Protein AF-A0A1G8Q1Y9-F1 (afdb_monomer_lite)

Sequence (166 aa):
MDFAASQVFLIDFIVSYGDTKSISIVLDLHQNIATVITSKLPVKEGTSIPMLQRAEQGMPLSSVHASFEHVSIDNPISDVTPQQKKTKELIGKRVQFVYSRKDVYYKLDNNLYLFVWLEKVIPTTGIVVEDFDAMRSYGKTYGYYGYTTGRVSNFPIGSYVKILNE

Radius of gyration: 17.68 Å; chains: 1; bounding box: 55×46×42 Å

Secondary structure (DSSP, 8-state):
-------EEEEEEEE-SSS-EEEEEEEETTTTEEEEEEEEPPPHHHHTS-HHHHHHTT--S---EEEEEEEESSS---TTS-------TTTT------S-SS-EEEEEETTEEEEEEE-SSS-EEEEEEEETTTTEEEEEEEEESSSSSS-EEEEEEEEE------

pLDDT: mean 77.73, std 13.54, range [35.72, 95.0]

InterPro domains:
  IPR035348 MoaF, C-terminal domain [PF17409] (105-165)

Organism: NCBI:txid930129

Foldseek 3Di:
DDPPDQQWDWDWDWDDDPFTWIWIWTAHPVLQKIKIKIKGAADPVLVPQDLVNCVVVVHPSDRIDIDIDIGGHPDDDDPPRDGQDFDCVCPPDDDDDPDDDAKDKDARDVQWIWIWDADDPFGKIWIWIGRRVQQKIKTWMKGAPDPDPDHIDIDIDMDRHDDDDD

Structure (mmCIF, N/CA/C/O backbone):
data_AF-A0A1G8Q1Y9-F1
#
_entry.id   AF-A0A1G8Q1Y9-F1
#
loop_
_atom_site.group_PDB
_atom_site.id
_atom_site.type_symbol
_atom_site.label_atom_id
_atom_site.label_alt_id
_atom_site.label_comp_id
_atom_site.label_asym_id
_atom_site.label_entity_id
_atom_site.label_seq_id
_atom_site.pdbx_PDB_ins_code
_atom_site.Cartn_x
_atom_site.Cartn_y
_atom_site.Cartn_z
_atom_site.occupancy
_atom_site.B_iso_or_equiv
_atom_site.auth_seq_id
_atom_site.auth_comp_id
_atom_site.auth_asym_id
_atom_site.auth_atom_id
_atom_site.pdbx_PDB_model_num
ATOM 1 N N . MET A 1 1 ? -28.004 -11.395 16.060 1.00 35.72 1 MET A N 1
ATOM 2 C CA . MET A 1 1 ? -26.547 -11.170 16.090 1.00 35.72 1 MET A CA 1
ATOM 3 C C . MET A 1 1 ? -26.272 -10.095 15.066 1.00 35.72 1 MET A C 1
ATOM 5 O O . MET A 1 1 ? -26.364 -10.381 13.880 1.00 35.72 1 MET A O 1
ATOM 9 N N . ASP A 1 2 ? -26.072 -8.861 15.523 1.00 37.53 2 ASP A N 1
ATOM 10 C CA . ASP A 1 2 ? -25.643 -7.766 14.655 1.00 37.53 2 ASP A CA 1
ATOM 11 C C . ASP A 1 2 ? -24.186 -8.013 14.269 1.00 37.53 2 ASP A C 1
ATOM 13 O O . ASP A 1 2 ? -23.296 -7.979 15.117 1.00 37.53 2 ASP A O 1
ATOM 17 N N . PHE A 1 3 ? -23.939 -8.288 12.992 1.00 42.19 3 PHE A N 1
ATOM 18 C CA . PHE A 1 3 ? -22.604 -8.145 12.431 1.00 42.19 3 PHE A CA 1
ATOM 19 C C . PHE A 1 3 ? -22.371 -6.645 12.259 1.00 42.19 3 PHE A C 1
ATOM 21 O O . PHE A 1 3 ? -22.766 -6.066 11.248 1.00 42.19 3 PHE A O 1
ATOM 28 N N . ALA A 1 4 ? -21.783 -5.990 13.260 1.00 50.72 4 ALA A N 1
ATOM 29 C CA . ALA A 1 4 ? -21.214 -4.668 13.046 1.00 50.72 4 ALA A CA 1
ATOM 30 C C . ALA A 1 4 ? -20.111 -4.827 11.991 1.00 50.72 4 ALA A C 1
ATOM 32 O O . ALA A 1 4 ? -19.058 -5.396 12.274 1.00 50.72 4 ALA A O 1
ATOM 33 N N . ALA A 1 5 ? -20.387 -4.413 10.753 1.00 58.34 5 ALA A N 1
ATOM 34 C CA . ALA A 1 5 ? -19.380 -4.368 9.705 1.00 58.34 5 ALA A CA 1
ATOM 35 C C . ALA A 1 5 ? -18.179 -3.564 10.223 1.00 58.34 5 ALA A C 1
ATOM 37 O O . ALA A 1 5 ? -18.367 -2.492 10.807 1.00 58.34 5 ALA A O 1
ATOM 38 N N . SER A 1 6 ? -16.964 -4.085 10.042 1.00 63.12 6 SER A N 1
ATOM 39 C CA . SER A 1 6 ? -15.749 -3.339 10.359 1.00 63.12 6 SER A CA 1
ATOM 40 C C . SER A 1 6 ? -15.796 -1.999 9.621 1.00 63.12 6 SER A C 1
ATOM 42 O O . SER A 1 6 ? -15.993 -1.960 8.408 1.00 63.12 6 SER A O 1
ATOM 44 N N . GLN A 1 7 ? -15.645 -0.878 10.333 1.00 83.50 7 GLN A N 1
ATOM 45 C CA . GLN A 1 7 ? -15.655 0.448 9.698 1.00 83.50 7 GLN A CA 1
ATOM 46 C C . GLN A 1 7 ? -14.273 0.838 9.158 1.00 83.50 7 GLN A C 1
ATOM 48 O O . GLN A 1 7 ? -13.899 2.014 9.142 1.00 83.50 7 GLN A O 1
ATOM 53 N N . VAL A 1 8 ? -13.510 -0.170 8.733 1.00 88.06 8 VAL A N 1
ATOM 54 C CA . VAL A 1 8 ? -12.206 -0.000 8.106 1.00 88.06 8 VAL A CA 1
ATOM 55 C C . VAL A 1 8 ? -12.358 -0.248 6.615 1.00 88.06 8 VAL A C 1
ATOM 57 O O . VAL A 1 8 ? -12.764 -1.329 6.192 1.00 88.06 8 VAL A O 1
ATOM 60 N N . PHE A 1 9 ? -12.016 0.752 5.811 1.00 88.00 9 PHE A N 1
ATOM 61 C CA . PHE A 1 9 ? -12.165 0.714 4.362 1.00 88.00 9 PHE A CA 1
ATOM 62 C C . PHE A 1 9 ? -10.810 0.864 3.685 1.00 88.00 9 PHE A C 1
ATOM 64 O O . PHE A 1 9 ? -9.986 1.686 4.084 1.00 88.00 9 PHE A O 1
ATOM 71 N N . LEU A 1 10 ? -10.601 0.100 2.615 1.00 89.62 10 LEU A N 1
ATOM 72 C CA . LEU A 1 10 ? -9.493 0.313 1.696 1.00 89.62 10 LEU A CA 1
ATOM 73 C C . LEU A 1 10 ? -10.008 1.077 0.477 1.00 89.62 10 LEU A C 1
ATOM 75 O O . LEU A 1 10 ? -10.816 0.560 -0.292 1.00 89.62 10 LEU A O 1
ATOM 79 N N . ILE A 1 11 ? -9.523 2.301 0.301 1.00 92.25 11 ILE A N 1
ATOM 80 C CA . ILE A 1 11 ? -9.780 3.120 -0.885 1.00 92.25 11 ILE A CA 1
ATOM 81 C C . ILE A 1 11 ? -8.513 3.118 -1.727 1.00 92.25 11 ILE A C 1
ATOM 83 O O . ILE A 1 11 ? -7.416 3.302 -1.204 1.00 92.25 11 ILE A O 1
ATOM 87 N N . ASP A 1 12 ? -8.642 2.934 -3.034 1.00 87.00 12 ASP A N 1
ATOM 88 C CA . ASP A 1 12 ? -7.489 2.885 -3.921 1.00 87.00 12 ASP A CA 1
ATOM 89 C C . ASP A 1 12 ? -7.792 3.553 -5.264 1.00 87.00 12 ASP A C 1
ATOM 91 O O . ASP A 1 12 ? -8.859 3.357 -5.849 1.00 87.00 12 ASP A O 1
ATOM 95 N N . PHE A 1 13 ? -6.855 4.378 -5.730 1.00 87.06 13 PHE A N 1
ATOM 96 C CA . PHE A 1 13 ? -6.945 5.037 -7.027 1.00 87.06 13 PHE A CA 1
ATOM 97 C C . PHE A 1 13 ? -5.568 5.427 -7.579 1.00 87.06 13 PHE A C 1
ATOM 99 O O . PHE A 1 13 ? -4.547 5.456 -6.886 1.00 87.06 13 PHE A O 1
ATOM 106 N N . ILE A 1 14 ? -5.543 5.744 -8.874 1.00 87.00 14 ILE A N 1
ATOM 107 C CA . ILE A 1 14 ? -4.357 6.229 -9.583 1.00 87.00 14 ILE A CA 1
ATOM 108 C C . ILE A 1 14 ? -4.530 7.721 -9.856 1.00 87.00 14 ILE A C 1
ATOM 110 O O . ILE A 1 14 ? -5.561 8.149 -10.371 1.00 87.00 14 ILE A O 1
ATOM 114 N N . VAL A 1 15 ? -3.492 8.506 -9.573 1.00 86.56 15 VAL A N 1
ATOM 115 C CA . VAL A 1 15 ? -3.397 9.898 -10.026 1.00 86.56 15 VAL A CA 1
ATOM 116 C C . VAL A 1 15 ? -2.471 9.932 -11.235 1.00 86.56 15 VAL A C 1
ATOM 118 O O . VAL A 1 15 ? -1.292 9.600 -11.117 1.00 86.56 15 VAL A O 1
ATOM 121 N N . SER A 1 16 ? -3.011 10.304 -12.399 1.00 75.19 16 SER A N 1
ATOM 122 C CA . SER A 1 16 ? -2.323 10.221 -13.698 1.00 75.19 16 SER A CA 1
ATOM 123 C C . SER A 1 16 ? -2.106 11.575 -14.389 1.00 75.19 16 SER A C 1
ATOM 125 O O . SER A 1 16 ? -1.997 11.626 -15.612 1.00 75.19 16 SER A O 1
ATOM 127 N N . TYR A 1 17 ? -2.048 12.678 -13.635 1.00 66.44 17 TYR A N 1
ATOM 128 C CA . TYR A 1 17 ? -1.732 14.007 -14.173 1.00 66.44 17 TYR A CA 1
ATOM 129 C C . TYR A 1 17 ? -0.274 14.378 -13.844 1.00 66.44 17 TYR A C 1
ATOM 131 O O . TYR A 1 17 ? 0.042 14.688 -12.696 1.00 66.44 17 TYR A O 1
ATOM 139 N N . GLY A 1 18 ? 0.621 14.302 -14.837 1.00 67.88 18 GLY A N 1
ATOM 140 C CA . GLY A 1 18 ? 2.067 14.514 -14.669 1.00 67.88 18 GLY A CA 1
ATOM 141 C C . GLY A 1 18 ? 2.800 13.247 -14.213 1.00 67.88 18 GLY A C 1
ATOM 142 O O . GLY A 1 18 ? 3.132 12.397 -15.037 1.00 67.88 18 GLY A O 1
ATOM 143 N N . ASP A 1 19 ? 3.015 13.100 -12.904 1.00 69.88 19 ASP A N 1
ATOM 144 C CA . ASP A 1 19 ? 3.673 11.931 -12.302 1.00 69.88 19 ASP A CA 1
ATOM 145 C C . ASP A 1 19 ? 2.648 10.859 -11.916 1.00 69.88 19 ASP A C 1
ATOM 147 O O . ASP A 1 19 ? 1.849 11.050 -10.994 1.00 69.88 19 ASP A O 1
ATOM 151 N N . THR A 1 20 ? 2.693 9.700 -12.581 1.00 78.44 20 THR A N 1
ATOM 152 C CA . THR A 1 20 ? 1.788 8.586 -12.256 1.00 78.44 20 THR A CA 1
ATOM 153 C C . THR A 1 20 ? 2.119 8.007 -10.882 1.00 78.44 20 THR A C 1
ATOM 155 O O . THR A 1 20 ? 3.206 7.468 -10.664 1.00 78.44 20 THR A O 1
ATOM 158 N N . LYS A 1 21 ? 1.154 8.076 -9.962 1.00 85.06 21 LYS A N 1
ATOM 159 C CA . LYS A 1 21 ? 1.255 7.531 -8.601 1.00 85.06 21 LYS A CA 1
ATOM 160 C C . LYS A 1 21 ? 0.012 6.725 -8.237 1.00 85.06 21 LYS A C 1
ATOM 162 O O . LYS A 1 21 ? -1.097 7.070 -8.642 1.00 85.06 21 LYS A O 1
ATOM 167 N N . SER A 1 22 ? 0.210 5.655 -7.472 1.00 88.75 22 SER A N 1
ATOM 168 C CA . SER A 1 22 ? -0.870 4.914 -6.811 1.00 88.75 22 SER A CA 1
ATOM 169 C C . SER A 1 22 ? -1.064 5.502 -5.418 1.00 88.75 22 SER A C 1
ATOM 171 O O . SER A 1 22 ? -0.085 5.719 -4.703 1.00 88.75 22 SER A O 1
ATOM 173 N N . ILE A 1 23 ? -2.314 5.787 -5.065 1.00 92.25 23 ILE A N 1
ATOM 174 C CA . ILE A 1 23 ? -2.706 6.219 -3.728 1.00 92.25 23 ILE A CA 1
ATOM 175 C C . ILE A 1 23 ? -3.623 5.141 -3.163 1.00 92.25 23 ILE A C 1
ATOM 177 O O . ILE A 1 23 ? -4.677 4.863 -3.734 1.00 92.25 23 ILE A O 1
ATOM 181 N N . SER A 1 24 ? -3.212 4.547 -2.048 1.00 91.88 24 SER A N 1
ATOM 182 C CA . SER A 1 24 ? -4.030 3.617 -1.272 1.00 91.88 24 SER A CA 1
ATOM 183 C C . SER A 1 24 ? -4.278 4.233 0.102 1.00 91.88 24 SER A C 1
ATOM 185 O O . SER A 1 24 ? -3.345 4.724 0.731 1.00 91.88 24 SER A O 1
ATOM 187 N N . ILE A 1 25 ? -5.520 4.234 0.568 1.00 94.00 25 ILE A N 1
ATOM 188 C CA . ILE A 1 25 ? -5.927 4.828 1.840 1.00 94.00 25 ILE A CA 1
ATOM 189 C C . ILE A 1 25 ? -6.586 3.742 2.676 1.00 94.00 25 ILE A C 1
ATOM 191 O O . ILE A 1 25 ? -7.585 3.160 2.258 1.00 94.00 25 ILE A O 1
ATOM 195 N N . VAL A 1 26 ? -6.033 3.489 3.857 1.00 93.38 26 VAL A N 1
ATOM 196 C CA . VAL A 1 26 ? -6.684 2.680 4.889 1.00 93.38 26 VAL A CA 1
ATOM 197 C C . VAL A 1 26 ? -7.431 3.643 5.799 1.00 93.38 26 VAL A C 1
ATOM 199 O O . VAL A 1 26 ? -6.808 4.342 6.596 1.00 93.38 26 VAL A O 1
ATOM 202 N N . LEU A 1 27 ? -8.744 3.715 5.621 1.00 93.00 27 LEU A N 1
ATOM 203 C CA . LEU A 1 27 ? -9.663 4.581 6.349 1.00 93.00 27 LEU A CA 1
ATOM 204 C C . LEU A 1 27 ? -10.207 3.826 7.561 1.00 93.00 27 LEU A C 1
ATOM 206 O O . LEU A 1 27 ? -10.733 2.735 7.385 1.00 93.00 27 LEU A O 1
ATOM 210 N N . ASP A 1 28 ? -10.120 4.393 8.758 1.00 91.69 28 ASP A N 1
ATOM 211 C CA . ASP A 1 28 ? -10.739 3.861 9.974 1.00 91.69 28 ASP A CA 1
ATOM 212 C C . ASP A 1 28 ? -11.745 4.891 10.502 1.00 91.69 28 ASP A C 1
ATOM 214 O O . ASP A 1 28 ? -11.363 5.907 11.091 1.00 91.69 28 ASP A O 1
ATOM 218 N N . LEU A 1 29 ? -13.038 4.639 10.271 1.00 89.50 29 LEU A N 1
ATOM 219 C CA . LEU A 1 29 ? -14.112 5.532 10.717 1.00 89.50 29 LEU A CA 1
ATOM 220 C C . LEU A 1 29 ? -14.461 5.357 12.201 1.00 89.50 29 LEU A C 1
ATOM 222 O O . LEU A 1 29 ? -15.094 6.241 12.771 1.00 89.50 29 LEU A O 1
ATOM 226 N N . HIS A 1 30 ? -14.019 4.281 12.863 1.00 88.69 30 HIS A N 1
ATOM 227 C CA . HIS A 1 30 ? -14.189 4.174 14.316 1.00 88.69 30 HIS A CA 1
ATOM 228 C C . HIS A 1 30 ? -13.343 5.222 15.035 1.00 88.69 30 HIS A C 1
ATOM 230 O O . HIS A 1 30 ? -13.780 5.821 16.016 1.00 88.69 30 HIS A O 1
ATOM 236 N N . GLN A 1 31 ? -12.125 5.433 14.538 1.00 86.38 31 GLN A N 1
ATOM 237 C CA . GLN A 1 31 ? -11.167 6.375 15.113 1.00 86.38 31 GLN A CA 1
ATOM 238 C C . GLN A 1 31 ? -11.119 7.716 14.368 1.00 86.38 31 GLN A C 1
ATOM 240 O O . GLN A 1 31 ? -10.469 8.642 14.846 1.00 86.38 31 GLN A O 1
ATOM 245 N N . ASN A 1 32 ? -11.814 7.841 13.232 1.00 91.31 32 ASN A N 1
ATOM 246 C CA . ASN A 1 32 ? -11.756 8.993 12.327 1.00 91.31 32 ASN A CA 1
ATOM 247 C C . ASN A 1 32 ? -10.316 9.341 11.915 1.00 91.31 32 ASN A C 1
ATOM 249 O O . ASN A 1 32 ? -9.875 10.493 11.984 1.00 91.31 32 ASN A O 1
ATOM 253 N N . ILE A 1 33 ? -9.566 8.323 11.489 1.00 93.00 33 ILE A N 1
ATOM 254 C CA . ILE A 1 33 ? -8.179 8.449 11.028 1.00 93.00 33 ILE A CA 1
ATOM 255 C C . ILE A 1 33 ? -7.971 7.695 9.721 1.00 93.00 33 ILE A C 1
ATOM 257 O O . ILE A 1 33 ? -8.736 6.798 9.371 1.00 93.00 33 ILE A O 1
ATOM 261 N N . ALA A 1 34 ? -6.895 8.017 9.011 1.00 93.44 34 ALA A N 1
ATOM 262 C CA . ALA A 1 34 ? -6.473 7.237 7.862 1.00 93.44 34 ALA A CA 1
ATOM 263 C C . ALA A 1 34 ? -4.952 7.161 7.740 1.00 93.44 34 ALA A C 1
ATOM 265 O O . ALA A 1 34 ? -4.233 8.071 8.156 1.00 93.44 34 ALA A O 1
ATOM 266 N N . THR A 1 35 ? -4.467 6.103 7.095 1.00 95.00 35 THR A N 1
ATOM 267 C CA . THR A 1 35 ? -3.116 6.090 6.525 1.00 95.00 35 THR A CA 1
ATOM 268 C C . THR A 1 35 ? -3.209 6.160 5.017 1.00 95.00 35 THR A C 1
ATOM 270 O O . THR A 1 35 ? -3.827 5.305 4.384 1.00 95.00 35 THR A O 1
ATOM 273 N N . VAL A 1 36 ? -2.556 7.164 4.448 1.00 94.00 36 VAL A N 1
ATOM 274 C CA . VAL A 1 36 ? -2.391 7.351 3.013 1.00 94.00 36 VAL A CA 1
ATOM 275 C C . VAL A 1 36 ? -1.024 6.808 2.618 1.00 94.00 36 VAL A C 1
ATOM 277 O O . VAL A 1 36 ? 0.013 7.246 3.114 1.00 94.00 36 VAL A O 1
ATOM 280 N N . ILE A 1 37 ? -1.025 5.844 1.709 1.00 94.00 37 ILE A N 1
ATOM 281 C CA . ILE A 1 37 ? 0.164 5.275 1.093 1.00 94.00 37 ILE A CA 1
ATOM 282 C C . ILE A 1 37 ? 0.252 5.823 -0.326 1.00 94.00 37 ILE A C 1
ATOM 284 O O . ILE A 1 37 ? -0.562 5.480 -1.183 1.00 94.00 37 ILE A O 1
ATOM 288 N N . THR A 1 38 ? 1.271 6.638 -0.593 1.00 91.31 38 THR A N 1
ATOM 289 C CA . THR A 1 38 ? 1.562 7.120 -1.947 1.00 91.31 38 THR A CA 1
ATOM 290 C C . THR A 1 38 ? 2.732 6.336 -2.517 1.00 91.31 38 THR A C 1
ATOM 292 O O . THR A 1 38 ? 3.866 6.485 -2.070 1.00 91.31 38 THR A O 1
ATOM 295 N N . SER A 1 39 ? 2.470 5.522 -3.536 1.0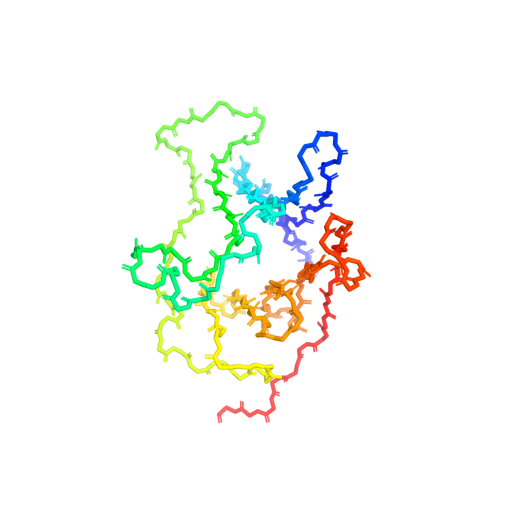0 86.75 39 SER A N 1
ATOM 296 C CA . SER A 1 39 ? 3.485 4.748 -4.249 1.00 86.75 39 SER A CA 1
ATOM 297 C C . SER A 1 39 ? 3.810 5.383 -5.597 1.00 86.75 39 SER A C 1
ATOM 299 O O . SER A 1 39 ? 2.920 5.648 -6.408 1.00 86.75 39 SER A O 1
ATOM 301 N N . LYS A 1 40 ? 5.100 5.592 -5.855 1.00 84.00 40 LYS A N 1
ATOM 302 C CA . LYS A 1 40 ? 5.633 6.110 -7.114 1.00 84.00 40 LYS A CA 1
ATOM 303 C C . LYS A 1 40 ? 6.541 5.076 -7.759 1.00 84.00 40 LYS A C 1
ATOM 305 O O . LYS A 1 40 ? 7.482 4.570 -7.136 1.00 84.00 40 LYS A O 1
ATOM 310 N N . LEU A 1 41 ? 6.277 4.79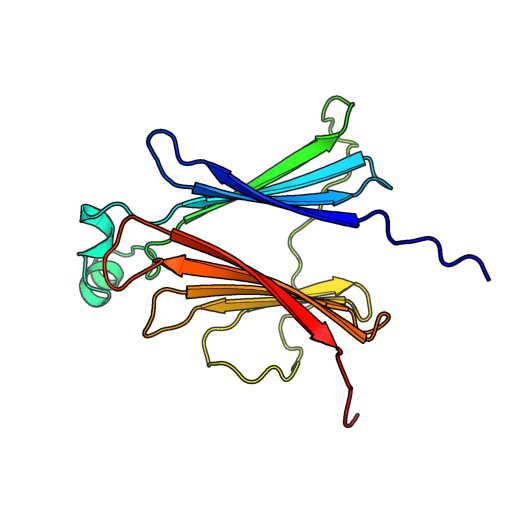5 -9.028 1.00 77.62 41 LEU A N 1
ATOM 311 C CA . LEU A 1 41 ? 7.210 4.048 -9.858 1.00 77.62 41 LEU A CA 1
ATOM 312 C C . LEU A 1 41 ? 8.359 4.956 -10.303 1.00 77.62 41 LEU A C 1
ATOM 314 O O . LEU A 1 41 ? 8.182 6.170 -10.418 1.00 77.62 41 LEU A O 1
ATOM 318 N N . PRO A 1 42 ? 9.547 4.387 -10.542 1.00 70.31 42 PRO A N 1
ATOM 319 C CA . PRO A 1 42 ? 10.671 5.153 -11.056 1.00 70.31 42 PRO A CA 1
ATOM 320 C C . PRO A 1 42 ? 10.369 5.708 -12.450 1.00 70.31 42 PRO A C 1
ATOM 322 O O . PRO A 1 42 ? 9.817 5.017 -13.308 1.00 70.31 42 PRO A O 1
ATOM 325 N N . VAL A 1 43 ? 10.837 6.926 -12.708 1.00 69.06 43 VAL A N 1
ATOM 326 C CA . VAL A 1 43 ? 10.965 7.457 -14.071 1.00 69.06 43 VAL A CA 1
ATOM 327 C C . VAL A 1 43 ? 12.035 6.673 -14.853 1.00 69.06 43 VAL A C 1
ATOM 329 O O . VAL A 1 43 ? 12.861 5.975 -14.255 1.00 69.06 43 VAL A O 1
ATOM 332 N N . LYS A 1 44 ? 12.027 6.763 -16.192 1.00 61.03 44 LYS A N 1
ATOM 333 C CA . LYS A 1 44 ? 12.892 5.969 -17.100 1.00 61.03 44 LYS A CA 1
ATOM 334 C C . LYS A 1 44 ? 14.386 5.972 -16.732 1.00 61.03 44 LYS A C 1
ATOM 336 O O . LYS A 1 44 ? 15.052 4.947 -16.869 1.00 61.03 44 LYS A O 1
ATOM 341 N N . GLU A 1 45 ? 14.904 7.088 -16.230 1.00 60.34 45 GLU A N 1
ATOM 342 C CA . GLU A 1 45 ? 16.310 7.222 -15.817 1.00 60.34 45 GLU A CA 1
ATOM 343 C C . GLU A 1 45 ? 16.643 6.364 -14.581 1.00 60.34 45 GLU A C 1
ATOM 345 O O . GLU A 1 45 ? 17.725 5.794 -14.487 1.00 60.34 45 GLU A O 1
ATOM 350 N N . GLY A 1 46 ? 15.684 6.167 -13.669 1.00 56.75 46 GLY A N 1
ATOM 351 C CA . GLY A 1 46 ? 15.856 5.348 -12.465 1.00 56.75 46 GLY A CA 1
ATOM 352 C C . GLY A 1 46 ? 15.644 3.847 -12.686 1.00 56.75 46 GLY A C 1
ATOM 353 O O . GLY A 1 46 ? 16.205 3.036 -11.949 1.00 56.75 46 GLY A O 1
ATOM 354 N N . THR A 1 47 ? 14.865 3.444 -13.694 1.00 56.56 47 THR A N 1
ATOM 355 C CA . THR A 1 47 ? 14.644 2.021 -14.036 1.00 56.56 47 THR A CA 1
ATOM 356 C C . THR A 1 47 ? 15.826 1.384 -14.765 1.00 56.56 47 THR A C 1
ATOM 358 O O . THR A 1 47 ? 15.899 0.162 -14.847 1.00 56.56 47 THR A O 1
ATOM 361 N N . SER A 1 48 ? 16.752 2.207 -15.261 1.00 60.53 48 SER A N 1
ATOM 362 C CA . SER A 1 48 ? 17.864 1.781 -16.116 1.00 60.53 48 SER A CA 1
ATOM 363 C C . SER A 1 48 ? 19.178 1.554 -15.359 1.00 60.53 48 SER A C 1
ATOM 365 O O . SER A 1 48 ? 20.143 1.098 -15.964 1.00 60.53 48 SER A O 1
ATOM 367 N N . ILE A 1 49 ? 19.233 1.844 -14.050 1.00 69.31 49 ILE A N 1
ATOM 368 C CA . ILE A 1 49 ? 20.426 1.598 -13.222 1.00 69.31 49 ILE A CA 1
ATOM 369 C C . ILE A 1 49 ? 20.434 0.125 -12.779 1.00 69.31 49 ILE A C 1
ATOM 371 O O . ILE A 1 49 ? 19.536 -0.276 -12.025 1.00 69.31 49 ILE A O 1
ATOM 375 N N . PRO A 1 50 ? 21.433 -0.684 -13.186 1.00 76.94 50 PRO A N 1
ATOM 376 C CA . PRO A 1 50 ? 21.555 -2.076 -12.767 1.00 76.94 50 PRO A CA 1
ATOM 377 C C . PRO A 1 50 ? 21.634 -2.230 -11.242 1.00 76.94 50 PRO A C 1
ATOM 379 O O . PRO A 1 50 ? 22.200 -1.395 -10.538 1.00 76.94 50 PRO A O 1
ATOM 382 N N . MET A 1 51 ? 21.121 -3.349 -10.718 1.00 72.69 51 MET A N 1
ATOM 383 C CA . MET A 1 51 ? 21.129 -3.635 -9.273 1.00 72.69 51 MET A CA 1
ATOM 384 C C . MET A 1 51 ? 22.535 -3.623 -8.658 1.00 72.69 51 MET A C 1
ATOM 386 O O . MET A 1 51 ? 22.688 -3.200 -7.516 1.00 72.69 51 MET A O 1
ATOM 390 N N . LEU A 1 52 ? 23.547 -4.074 -9.409 1.00 70.75 52 LEU A N 1
ATOM 391 C CA . LEU A 1 52 ? 24.936 -4.080 -8.947 1.00 70.75 52 LEU A CA 1
ATOM 392 C C . LEU A 1 52 ? 25.447 -2.651 -8.730 1.00 70.75 52 LEU A C 1
ATOM 394 O O . LEU A 1 52 ? 25.932 -2.334 -7.652 1.00 70.75 52 LEU A O 1
ATOM 398 N N . GLN A 1 53 ? 25.211 -1.769 -9.700 1.00 76.69 53 GLN A N 1
ATOM 399 C CA . GLN A 1 53 ? 25.585 -0.360 -9.606 1.00 76.69 53 GLN A CA 1
ATOM 400 C C . GLN A 1 53 ? 24.856 0.356 -8.456 1.00 76.69 53 GLN A C 1
ATOM 402 O O . GLN A 1 53 ? 25.451 1.166 -7.752 1.00 76.69 53 GLN A O 1
ATOM 407 N N . ARG A 1 54 ? 23.579 0.028 -8.205 1.00 79.88 54 ARG A N 1
ATOM 408 C CA . ARG A 1 54 ? 22.840 0.542 -7.036 1.00 79.88 54 ARG A CA 1
ATOM 409 C C . ARG A 1 54 ? 23.500 0.141 -5.718 1.00 79.88 54 ARG A C 1
ATOM 411 O O . ARG A 1 54 ? 23.607 0.973 -4.824 1.00 79.88 54 ARG A O 1
ATOM 418 N N . ALA A 1 55 ? 23.937 -1.113 -5.602 1.00 73.88 55 ALA A N 1
ATOM 419 C CA . ALA A 1 55 ? 24.610 -1.616 -4.407 1.00 73.88 55 ALA A CA 1
ATOM 420 C C . ALA A 1 55 ? 25.976 -0.946 -4.197 1.00 73.88 55 ALA A C 1
ATOM 422 O O . ALA A 1 55 ? 26.273 -0.514 -3.087 1.00 73.88 55 ALA A O 1
ATOM 423 N N . GLU A 1 56 ? 26.763 -0.799 -5.267 1.00 84.00 56 GLU A N 1
ATOM 424 C CA . GLU A 1 56 ? 28.054 -0.094 -5.250 1.00 84.00 56 GLU A CA 1
ATOM 425 C C . GLU A 1 56 ? 27.910 1.368 -4.798 1.00 84.00 56 GLU A C 1
ATOM 427 O O . GLU A 1 56 ? 28.791 1.900 -4.130 1.00 84.00 56 GLU A O 1
ATOM 432 N N . GLN A 1 57 ? 26.777 2.001 -5.113 1.00 85.38 57 GLN A N 1
ATOM 433 C CA . GLN A 1 57 ? 26.462 3.384 -4.745 1.00 85.38 57 GLN A CA 1
ATOM 434 C C . GLN A 1 57 ? 25.673 3.517 -3.428 1.00 85.38 57 GLN A C 1
ATOM 436 O O . GLN A 1 57 ? 25.256 4.620 -3.077 1.00 85.38 57 GLN A O 1
ATOM 441 N N . GLY A 1 58 ? 25.426 2.420 -2.700 1.00 79.25 58 GLY A N 1
ATOM 442 C CA . GLY A 1 58 ? 24.672 2.442 -1.438 1.00 79.25 58 GLY A CA 1
ATOM 443 C C . GLY A 1 58 ? 23.193 2.832 -1.579 1.00 79.25 58 GLY A C 1
ATOM 444 O O . GLY A 1 58 ? 22.558 3.240 -0.607 1.00 79.25 58 GLY A O 1
ATOM 445 N N . MET A 1 59 ? 22.626 2.725 -2.781 1.00 77.56 59 MET A N 1
ATOM 446 C CA . MET A 1 59 ? 21.228 3.048 -3.054 1.00 77.56 59 MET A CA 1
ATOM 447 C C . MET A 1 59 ? 20.289 1.911 -2.621 1.00 77.56 59 MET A C 1
ATOM 449 O O . MET A 1 59 ? 20.675 0.737 -2.637 1.00 77.56 59 MET A O 1
ATOM 453 N N . PRO A 1 60 ? 19.002 2.205 -2.351 1.00 73.88 60 PRO A N 1
ATOM 454 C CA . PRO A 1 60 ? 17.980 1.171 -2.274 1.00 73.88 60 PRO A CA 1
ATOM 455 C C . PRO A 1 60 ? 17.956 0.309 -3.546 1.00 73.88 60 PRO A C 1
ATOM 457 O O . PRO A 1 60 ? 17.948 0.812 -4.678 1.00 73.88 60 PRO A O 1
ATOM 460 N N . LEU A 1 61 ? 17.921 -1.014 -3.354 1.00 70.94 61 LEU A N 1
ATOM 461 C CA . LEU A 1 61 ? 17.892 -1.980 -4.459 1.00 70.94 61 LEU A CA 1
ATOM 462 C C . LEU A 1 61 ? 16.574 -1.933 -5.241 1.00 70.94 61 LEU A C 1
ATOM 464 O O . LEU A 1 61 ? 16.556 -2.253 -6.427 1.00 70.94 61 LEU A O 1
ATOM 468 N N . SER A 1 62 ? 15.480 -1.531 -4.586 1.00 70.81 62 SER A N 1
ATOM 469 C CA . SER A 1 62 ? 14.219 -1.221 -5.258 1.00 70.81 62 SER A CA 1
ATOM 470 C C . SER A 1 62 ? 14.239 0.215 -5.764 1.00 70.81 62 SER A C 1
ATOM 472 O O . SER A 1 62 ? 14.608 1.140 -5.045 1.00 70.81 62 SER A O 1
ATOM 474 N N . SER A 1 63 ? 13.795 0.405 -7.000 1.00 69.06 63 SER A N 1
ATOM 475 C CA . SER A 1 63 ? 13.576 1.719 -7.603 1.00 69.06 63 SER A CA 1
ATOM 476 C C . SER A 1 63 ? 12.175 2.287 -7.324 1.00 69.06 63 SER A C 1
ATOM 478 O O . SER A 1 63 ? 11.887 3.416 -7.716 1.00 69.06 63 SER A O 1
ATOM 480 N N . VAL A 1 64 ? 11.293 1.509 -6.686 1.00 75.38 64 VAL A N 1
ATOM 481 C CA . VAL A 1 64 ? 9.939 1.926 -6.286 1.00 75.38 64 VAL A CA 1
ATOM 482 C C . VAL A 1 64 ? 10.004 2.658 -4.950 1.00 75.38 64 VAL A C 1
ATOM 484 O O . VAL A 1 64 ? 10.671 2.195 -4.027 1.00 75.38 64 VAL A O 1
ATOM 487 N N . HIS A 1 65 ? 9.279 3.770 -4.838 1.00 79.75 65 HIS A N 1
ATOM 488 C CA . HIS A 1 65 ? 9.218 4.576 -3.621 1.00 79.75 65 HIS A CA 1
ATOM 489 C C . HIS A 1 65 ? 7.795 4.590 -3.071 1.00 79.75 65 HIS A C 1
ATOM 491 O O . HIS A 1 65 ? 6.847 4.760 -3.835 1.00 79.75 65 HIS A O 1
ATOM 497 N N . ALA A 1 66 ? 7.649 4.453 -1.754 1.00 84.12 66 ALA A N 1
ATOM 498 C CA . ALA A 1 66 ? 6.379 4.618 -1.060 1.00 84.12 66 ALA A CA 1
ATOM 499 C C . ALA A 1 66 ? 6.549 5.595 0.107 1.00 84.12 66 ALA A C 1
ATOM 501 O O . ALA A 1 66 ? 7.491 5.459 0.891 1.00 84.12 66 ALA A O 1
ATOM 502 N N . SER A 1 67 ? 5.649 6.570 0.216 1.00 89.00 67 SER A N 1
ATOM 503 C CA . SER A 1 67 ? 5.509 7.430 1.393 1.00 89.00 67 SER A CA 1
ATOM 504 C C . SER A 1 67 ? 4.242 7.071 2.157 1.00 89.00 67 SER A C 1
ATOM 506 O O . SER A 1 67 ? 3.262 6.607 1.573 1.00 89.00 67 SER A O 1
ATOM 508 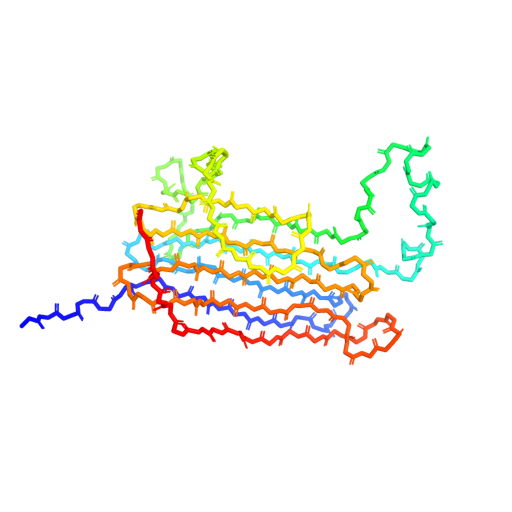N N . PHE A 1 68 ? 4.290 7.275 3.470 1.00 90.44 68 PHE A N 1
ATOM 509 C CA . PHE A 1 68 ? 3.214 6.957 4.398 1.00 90.44 68 PHE A CA 1
ATOM 510 C C . PHE A 1 68 ? 2.866 8.229 5.157 1.00 90.44 68 PHE A C 1
ATOM 512 O O . PHE A 1 68 ? 3.744 8.833 5.775 1.00 90.44 68 PHE A O 1
ATOM 519 N N . GLU A 1 69 ? 1.605 8.627 5.091 1.00 92.69 69 GLU A N 1
ATOM 520 C CA . GLU A 1 69 ? 1.076 9.811 5.756 1.00 92.69 69 GLU A CA 1
ATOM 521 C C . GLU A 1 69 ? -0.092 9.382 6.642 1.00 92.69 69 GLU A C 1
ATOM 523 O O . GLU A 1 69 ? -0.977 8.655 6.196 1.00 92.69 69 GLU A O 1
ATOM 528 N N . HIS A 1 70 ? -0.087 9.813 7.901 1.00 92.00 70 HIS A N 1
ATOM 529 C CA . HIS A 1 70 ? -1.155 9.526 8.854 1.00 92.00 70 HIS A CA 1
ATOM 530 C C . HIS A 1 70 ? -1.988 10.790 9.038 1.00 92.00 70 HIS A C 1
ATOM 532 O O . HIS A 1 70 ? -1.442 11.845 9.364 1.00 92.00 70 HIS A O 1
ATOM 538 N N . VAL A 1 71 ? -3.293 10.693 8.802 1.00 91.56 71 VAL A N 1
ATOM 539 C CA . VAL A 1 71 ? -4.205 11.841 8.758 1.00 91.56 71 VAL A CA 1
ATOM 540 C C . VAL A 1 71 ? -5.425 11.614 9.645 1.00 91.56 71 VAL A C 1
ATOM 542 O O . VAL A 1 71 ? -5.788 10.475 9.936 1.00 91.56 71 VAL A O 1
ATOM 545 N N . SER A 1 72 ? -6.062 12.708 10.065 1.00 92.75 72 SER A N 1
ATOM 546 C CA . SER A 1 72 ? -7.373 12.684 10.719 1.00 92.75 72 SER A CA 1
ATOM 547 C C . SER A 1 72 ? -8.474 12.985 9.702 1.00 92.75 72 SER A C 1
ATOM 549 O O . SER A 1 72 ? -8.251 13.719 8.739 1.00 92.75 72 SER A O 1
ATOM 551 N N . ILE A 1 73 ? -9.646 12.390 9.908 1.00 90.94 73 ILE A N 1
ATOM 552 C CA . ILE A 1 73 ? -10.849 12.582 9.099 1.00 90.94 73 ILE A CA 1
ATOM 553 C C . ILE A 1 73 ? -11.741 13.591 9.820 1.00 90.94 73 ILE A C 1
ATOM 555 O O . ILE A 1 73 ? -11.995 13.455 11.018 1.00 90.94 73 ILE A O 1
ATOM 559 N N . ASP A 1 74 ? -12.184 14.613 9.087 1.00 90.62 74 ASP A N 1
ATOM 560 C CA . ASP A 1 74 ? -13.104 15.672 9.531 1.00 90.62 74 ASP A CA 1
ATOM 561 C C . ASP A 1 74 ? -12.672 16.472 10.776 1.00 90.62 74 ASP A C 1
ATOM 563 O O . ASP A 1 74 ? -13.417 17.319 11.265 1.00 90.62 74 ASP A O 1
ATOM 567 N N . ASN A 1 75 ? -11.447 16.262 11.266 1.00 84.75 75 ASN A N 1
ATOM 568 C CA . ASN A 1 75 ? -10.892 16.920 12.442 1.00 84.75 75 ASN A CA 1
ATOM 569 C C . ASN A 1 75 ? -9.437 17.360 12.190 1.00 84.75 75 ASN A C 1
ATOM 571 O O . ASN A 1 75 ? -8.719 16.724 11.414 1.00 84.75 75 ASN A O 1
ATOM 575 N N . PRO A 1 76 ? -8.957 18.430 12.848 1.00 86.06 76 PRO A N 1
ATOM 576 C CA . PRO A 1 76 ? -7.540 18.774 12.848 1.00 86.06 76 PRO A CA 1
ATOM 577 C C . PRO A 1 76 ? -6.694 17.686 13.519 1.00 86.06 76 PRO A C 1
ATOM 579 O O . PRO A 1 76 ? -7.081 17.124 14.544 1.00 86.06 76 PRO A O 1
ATOM 582 N N . ILE A 1 77 ? -5.501 17.428 12.978 1.00 87.31 77 ILE A N 1
ATOM 583 C CA . ILE A 1 77 ? -4.531 16.548 13.635 1.00 87.31 77 ILE A CA 1
ATOM 584 C C . ILE A 1 77 ? -3.960 17.231 14.887 1.00 87.31 77 ILE A C 1
ATOM 586 O O . ILE A 1 77 ? -3.649 18.422 14.871 1.00 87.31 77 ILE A O 1
ATOM 590 N N . SER A 1 78 ? -3.820 16.474 15.971 1.00 85.38 78 SER A N 1
ATOM 591 C CA . SER A 1 78 ? -3.252 16.925 17.245 1.00 85.38 78 SER A CA 1
ATOM 592 C C . SER A 1 78 ? -2.420 15.812 17.887 1.00 85.38 78 SER A C 1
ATOM 594 O O . SER A 1 78 ? -2.484 14.662 17.452 1.00 85.38 78 SER A O 1
ATOM 596 N N . ASP A 1 79 ? -1.683 16.120 18.956 1.00 81.94 79 ASP A N 1
ATOM 597 C CA . ASP A 1 79 ? -0.834 15.142 19.660 1.00 81.94 79 ASP A CA 1
ATOM 598 C C . ASP A 1 79 ? -1.618 13.975 20.288 1.00 81.94 79 ASP A C 1
ATOM 600 O O . ASP A 1 79 ? -1.047 12.927 20.589 1.00 81.94 79 ASP A O 1
ATOM 604 N N . VAL A 1 80 ? -2.931 14.142 20.479 1.00 83.25 80 VAL A N 1
ATOM 605 C CA . VAL A 1 80 ? -3.824 13.102 21.013 1.00 83.25 80 VAL A CA 1
ATOM 606 C C . VAL A 1 80 ? -4.543 12.309 19.921 1.00 83.25 80 VAL A C 1
ATOM 608 O O . VAL A 1 80 ? -5.219 11.330 20.231 1.00 83.25 80 VAL A O 1
ATOM 611 N N . THR A 1 81 ? -4.408 12.699 18.649 1.00 84.00 81 THR A N 1
ATOM 612 C CA . THR A 1 81 ? -5.013 11.976 17.528 1.00 84.00 81 THR A CA 1
ATOM 613 C C . THR A 1 81 ? -4.349 10.597 17.391 1.00 84.00 81 THR A C 1
ATOM 615 O O . THR A 1 81 ? -3.128 10.525 17.219 1.00 84.00 81 THR A O 1
ATOM 618 N N . PRO A 1 82 ? -5.113 9.488 17.439 1.00 82.81 82 PRO A N 1
ATOM 619 C CA . PRO A 1 82 ? -4.558 8.154 17.236 1.00 82.81 82 PRO A CA 1
ATOM 620 C C . PRO A 1 82 ? -3.876 8.020 15.867 1.00 82.81 82 PRO A C 1
ATOM 622 O O . PRO A 1 82 ? -4.262 8.657 14.892 1.00 82.81 82 PRO A O 1
ATOM 625 N N . GLN A 1 83 ? -2.850 7.177 15.777 1.00 82.94 83 GLN A N 1
ATOM 626 C CA . GLN A 1 83 ? -2.165 6.891 14.515 1.00 82.94 83 GLN A CA 1
ATOM 627 C C . GLN A 1 83 ? -1.916 5.396 14.387 1.00 82.94 83 GLN A C 1
ATOM 629 O O . GLN A 1 83 ? -1.544 4.731 15.356 1.00 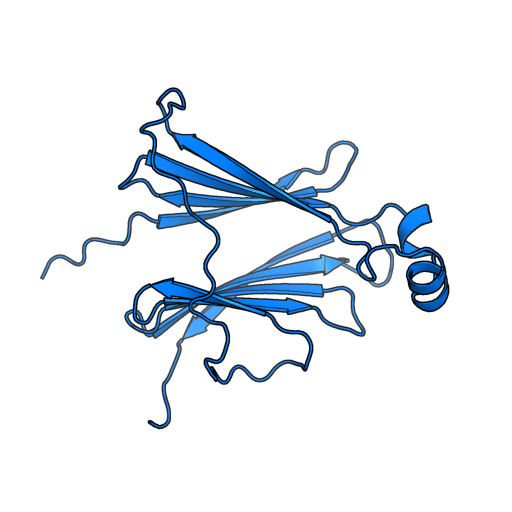82.94 83 GLN A O 1
ATOM 634 N N . GLN A 1 84 ? -2.062 4.880 13.171 1.00 81.69 84 GLN A N 1
ATOM 635 C CA . GLN A 1 84 ? -1.642 3.526 12.831 1.00 81.69 84 GLN A CA 1
ATOM 636 C C . GLN A 1 84 ? -0.106 3.469 12.860 1.00 81.69 84 GLN A C 1
ATOM 638 O O . GLN A 1 84 ? 0.565 4.209 12.143 1.00 81.69 84 GLN A O 1
ATOM 643 N N . LYS A 1 85 ? 0.469 2.619 13.721 1.00 82.81 85 LYS A N 1
ATOM 644 C CA . LYS A 1 85 ? 1.920 2.580 13.983 1.00 82.81 85 LYS A CA 1
ATOM 645 C C . LYS A 1 85 ? 2.594 1.385 13.322 1.00 82.81 85 LYS A C 1
ATOM 647 O O . LYS A 1 85 ? 2.005 0.324 13.136 1.00 82.81 85 LYS A O 1
ATOM 652 N N . LYS A 1 86 ? 3.890 1.537 13.034 1.00 77.50 86 LYS A N 1
ATOM 653 C CA . LYS A 1 86 ? 4.749 0.415 12.630 1.00 77.50 86 LYS A CA 1
ATOM 654 C C . LYS A 1 86 ? 4.836 -0.609 13.764 1.00 77.50 86 LYS A C 1
ATOM 656 O O . LYS A 1 86 ? 5.015 -0.236 14.920 1.00 77.50 86 LYS A O 1
ATOM 661 N N . THR A 1 87 ? 4.801 -1.891 13.415 1.00 75.88 87 THR A N 1
ATOM 662 C CA . THR A 1 87 ? 4.849 -3.009 14.367 1.00 75.88 87 THR A CA 1
ATOM 663 C C . THR A 1 87 ? 5.877 -4.059 13.951 1.00 75.88 87 THR A C 1
ATOM 665 O O . THR A 1 87 ? 6.198 -4.208 12.772 1.00 75.88 87 THR A O 1
ATOM 668 N N . LYS A 1 88 ? 6.420 -4.775 14.939 1.00 72.38 88 LYS A N 1
ATOM 669 C CA . LYS A 1 88 ? 7.348 -5.904 14.755 1.00 72.38 88 LYS A CA 1
ATOM 670 C C . LYS A 1 88 ? 6.678 -7.255 14.982 1.00 72.38 88 LYS A C 1
ATOM 672 O O . LYS A 1 88 ? 7.336 -8.280 14.883 1.00 72.38 88 LYS A O 1
ATOM 677 N N . GLU A 1 89 ? 5.389 -7.275 15.289 1.00 65.50 89 GLU A N 1
ATOM 678 C CA . GLU A 1 89 ? 4.704 -8.472 15.774 1.00 65.50 89 GLU A CA 1
ATOM 679 C C . GLU A 1 89 ? 4.590 -9.624 14.756 1.00 65.50 89 GLU A C 1
ATOM 681 O O . GLU A 1 89 ? 4.302 -10.752 15.162 1.00 65.50 89 GLU A O 1
ATOM 686 N N . LEU A 1 90 ? 4.838 -9.384 13.459 1.00 53.97 90 LEU A N 1
ATOM 687 C CA . LEU A 1 90 ? 4.992 -10.469 12.473 1.00 53.97 90 LEU A CA 1
ATOM 688 C C . LEU A 1 90 ? 6.424 -10.951 12.262 1.00 53.97 90 LEU A C 1
ATOM 690 O O . LEU A 1 90 ? 6.617 -11.982 11.617 1.00 53.97 90 LEU A O 1
ATOM 694 N N . ILE A 1 91 ? 7.432 -10.290 12.832 1.00 57.25 91 ILE A N 1
ATOM 695 C CA . ILE A 1 91 ? 8.808 -10.780 12.758 1.00 57.25 91 ILE A CA 1
ATOM 696 C C . ILE A 1 91 ? 8.881 -12.131 13.482 1.00 57.25 91 ILE A C 1
ATOM 698 O O . ILE A 1 91 ? 8.568 -12.236 14.665 1.00 57.25 91 ILE A O 1
ATOM 702 N N . GLY A 1 92 ? 9.295 -13.173 12.759 1.00 52.47 92 GLY A N 1
ATOM 703 C CA . GLY A 1 92 ? 9.458 -14.527 13.294 1.00 52.47 92 GLY A CA 1
ATOM 704 C C . GLY A 1 92 ? 8.203 -15.403 13.256 1.00 52.47 92 GLY A C 1
ATOM 705 O O . GLY A 1 92 ? 8.312 -16.596 13.536 1.00 52.47 92 GLY A O 1
ATOM 706 N N . LYS A 1 93 ? 7.031 -14.878 12.868 1.00 55.53 93 LYS A N 1
ATOM 707 C CA . LYS A 1 93 ? 5.868 -15.738 12.611 1.00 55.53 93 LYS A CA 1
ATOM 708 C C . LYS A 1 93 ? 5.997 -16.390 11.237 1.00 55.53 93 LYS A C 1
ATOM 710 O O . LYS A 1 93 ? 6.309 -15.731 10.249 1.00 55.53 93 LYS A O 1
ATOM 715 N N . ARG A 1 94 ? 5.720 -17.691 11.173 1.00 41.12 94 ARG A N 1
ATOM 716 C CA . ARG A 1 94 ? 5.626 -18.433 9.917 1.00 41.12 94 ARG A CA 1
ATOM 717 C C . ARG A 1 94 ? 4.167 -18.482 9.504 1.00 41.12 94 ARG A C 1
ATOM 719 O O . ARG A 1 94 ? 3.410 -19.290 10.024 1.00 41.12 94 ARG A O 1
ATOM 726 N N . VAL A 1 95 ? 3.798 -17.619 8.570 1.00 49.78 95 VAL A N 1
ATOM 727 C CA . VAL A 1 95 ? 2.493 -17.680 7.919 1.00 49.78 95 VAL A CA 1
ATOM 728 C C . VAL A 1 95 ? 2.734 -18.162 6.495 1.00 49.78 95 VAL A C 1
ATOM 730 O O . VAL A 1 95 ? 3.569 -17.604 5.785 1.00 49.78 95 VAL A O 1
ATOM 733 N N . GLN A 1 96 ? 2.113 -19.276 6.109 1.00 37.75 96 GLN A N 1
ATOM 734 C CA . GLN A 1 96 ? 2.336 -19.857 4.790 1.00 37.75 96 GLN A CA 1
ATOM 735 C C . GLN A 1 96 ? 1.409 -19.201 3.773 1.00 37.75 96 GLN A C 1
ATOM 737 O O . GLN A 1 96 ? 0.239 -19.549 3.665 1.00 37.75 96 GLN A O 1
ATOM 742 N N . PHE A 1 97 ? 2.000 -18.326 2.969 1.00 48.50 97 PHE A N 1
ATOM 743 C CA . PHE A 1 97 ? 1.449 -17.867 1.704 1.00 48.50 97 PHE A CA 1
ATOM 744 C C . PHE A 1 97 ? 2.515 -18.133 0.642 1.00 48.50 97 PHE A C 1
ATOM 746 O O . PHE A 1 97 ? 3.642 -17.650 0.736 1.00 48.50 97 PHE A O 1
ATOM 753 N N . VAL A 1 98 ? 2.224 -19.011 -0.315 1.00 39.66 98 VAL A N 1
ATOM 754 C CA . VAL A 1 98 ? 3.234 -19.490 -1.269 1.00 39.66 98 VAL A CA 1
ATOM 755 C C . VAL A 1 98 ? 3.218 -18.611 -2.513 1.00 39.66 98 VAL A C 1
ATOM 757 O O . VAL A 1 98 ? 2.421 -18.874 -3.407 1.00 39.66 98 VAL A O 1
ATOM 760 N N . TYR A 1 99 ? 4.123 -17.619 -2.573 1.00 47.28 99 TYR A N 1
ATOM 761 C CA . TYR A 1 99 ? 4.398 -16.847 -3.795 1.00 47.28 99 TYR A CA 1
ATOM 762 C C . TYR A 1 99 ? 5.917 -16.551 -4.049 1.00 47.28 99 TYR A C 1
ATOM 764 O O . TYR A 1 99 ? 6.357 -16.877 -5.151 1.00 47.28 99 TYR A O 1
ATOM 772 N N . SER A 1 100 ? 6.786 -16.072 -3.110 1.00 42.56 100 SER A N 1
ATOM 773 C CA . SER A 1 100 ? 8.283 -16.057 -3.293 1.00 42.56 100 SER A CA 1
ATOM 774 C C . SER A 1 100 ? 9.169 -15.807 -2.015 1.00 42.56 100 SER A C 1
ATOM 776 O O . SER A 1 100 ? 8.684 -15.877 -0.897 1.00 42.56 100 SER A O 1
ATOM 778 N N . ARG A 1 101 ? 10.511 -15.587 -2.127 1.00 50.94 101 ARG A N 1
ATOM 779 C CA . ARG A 1 101 ? 11.496 -15.432 -0.998 1.00 50.94 101 ARG A CA 1
ATOM 780 C C . ARG A 1 101 ? 11.734 -13.986 -0.479 1.00 50.94 101 ARG A C 1
ATOM 782 O O . ARG A 1 101 ? 12.633 -13.797 0.341 1.00 50.94 101 ARG A O 1
ATOM 789 N N . LYS A 1 102 ? 11.031 -12.955 -0.969 1.00 58.28 102 LYS A N 1
ATOM 790 C CA . LYS A 1 102 ? 11.285 -11.525 -0.630 1.00 58.28 102 LYS A CA 1
ATOM 791 C C . LYS A 1 102 ? 10.129 -10.846 0.105 1.00 58.28 102 LYS A C 1
ATOM 793 O O . LYS A 1 102 ? 10.065 -9.619 0.177 1.00 58.28 102 LYS A O 1
ATOM 798 N N . ASP A 1 103 ? 9.225 -11.648 0.626 1.00 67.50 103 ASP A N 1
ATOM 799 C CA . ASP A 1 103 ? 7.932 -11.164 1.052 1.00 67.50 103 ASP A CA 1
ATOM 800 C C . ASP A 1 103 ? 7.983 -10.717 2.529 1.00 67.50 103 ASP A C 1
ATOM 802 O O . ASP A 1 103 ? 8.733 -11.268 3.341 1.00 67.50 103 ASP A O 1
ATOM 806 N N . VAL A 1 104 ? 7.229 -9.670 2.864 1.00 73.19 104 VAL A N 1
ATOM 807 C CA . VAL A 1 104 ? 7.179 -9.000 4.169 1.00 73.19 104 VAL A CA 1
ATOM 808 C C . VAL A 1 104 ? 5.822 -9.236 4.819 1.00 73.19 104 VAL A C 1
ATOM 810 O O . VAL A 1 104 ? 4.785 -9.223 4.162 1.00 73.19 104 VAL A O 1
ATOM 813 N N . TYR A 1 105 ? 5.845 -9.399 6.137 1.00 79.31 105 TYR A N 1
ATOM 814 C CA . TYR A 1 105 ? 4.691 -9.710 6.965 1.00 79.31 105 TYR A CA 1
ATOM 815 C C . TYR A 1 105 ? 4.607 -8.665 8.115 1.00 79.31 105 TYR A C 1
ATOM 817 O O . TYR A 1 105 ? 5.581 -8.522 8.855 1.00 79.31 105 TYR A O 1
ATOM 825 N N . TYR A 1 106 ? 3.469 -7.960 8.302 1.00 71.00 106 TYR A N 1
ATOM 826 C CA . TYR A 1 106 ? 3.105 -7.195 9.528 1.00 71.00 106 TYR A CA 1
ATOM 827 C C . TYR A 1 106 ? 1.858 -7.706 10.273 1.00 71.00 106 TYR A C 1
ATOM 829 O O . TYR A 1 106 ? 0.851 -7.989 9.639 1.00 71.00 106 TYR A O 1
ATOM 837 N N . LYS A 1 107 ? 1.881 -7.789 11.616 1.00 83.00 107 LYS A N 1
ATOM 838 C CA . LYS A 1 107 ? 0.708 -8.257 12.395 1.00 83.00 107 LYS A CA 1
ATOM 839 C C . LYS A 1 107 ? -0.068 -7.014 12.720 1.00 83.00 107 LYS A C 1
ATOM 841 O O . LYS A 1 107 ? 0.499 -6.125 13.343 1.00 83.00 107 LYS A O 1
ATOM 846 N N . LEU A 1 108 ? -1.301 -6.947 12.258 1.00 75.88 108 LEU A N 1
ATOM 847 C CA . LEU A 1 108 ? -2.154 -5.798 12.498 1.00 75.88 108 LEU A CA 1
ATOM 848 C C . LEU A 1 108 ? -2.925 -5.989 13.806 1.00 75.88 108 LEU A C 1
ATOM 850 O O . LEU A 1 108 ? -2.985 -5.058 14.598 1.00 75.88 108 LEU A O 1
ATOM 854 N N . ASP A 1 109 ? -3.422 -7.206 14.047 1.00 84.44 109 ASP A N 1
ATOM 855 C CA . ASP A 1 109 ? -4.115 -7.609 15.275 1.00 84.44 109 ASP A CA 1
ATOM 856 C C . ASP A 1 109 ? -4.079 -9.147 15.439 1.00 84.44 109 ASP A C 1
ATOM 858 O O . ASP A 1 109 ? -3.428 -9.864 14.667 1.00 84.44 109 ASP A O 1
ATOM 862 N N . ASN A 1 110 ? -4.729 -9.689 16.467 1.00 84.62 110 ASN A N 1
ATOM 863 C CA . ASN A 1 110 ? -5.042 -11.111 16.557 1.00 84.62 110 ASN A CA 1
ATOM 864 C C . ASN A 1 110 ? -5.774 -11.546 15.290 1.00 84.62 110 ASN A C 1
ATOM 866 O O . ASN A 1 110 ? -6.699 -10.877 14.852 1.00 84.62 110 ASN A O 1
ATOM 870 N N . ASN A 1 111 ? -5.303 -12.639 14.684 1.00 86.00 111 ASN A N 1
ATOM 871 C CA . ASN A 1 111 ? -5.861 -13.180 13.448 1.00 86.00 111 ASN A CA 1
ATOM 872 C C . ASN A 1 111 ? -5.875 -12.208 12.252 1.00 86.00 111 ASN A C 1
ATOM 874 O O . ASN A 1 111 ? -6.451 -12.542 11.226 1.00 86.00 111 ASN A O 1
ATOM 878 N N . LEU A 1 112 ? -5.182 -11.064 12.328 1.00 84.38 112 LEU A N 1
ATOM 879 C CA . LEU A 1 112 ? -5.158 -10.060 11.268 1.00 84.38 112 LEU A CA 1
ATOM 880 C C . LEU A 1 112 ? -3.727 -9.686 10.881 1.00 84.38 112 LEU A C 1
ATOM 882 O O . LEU A 1 112 ? -2.922 -9.215 11.694 1.00 84.38 112 LEU A O 1
ATOM 886 N N . TYR A 1 113 ? -3.408 -9.858 9.605 1.00 87.56 113 TYR A N 1
ATOM 887 C CA . TYR A 1 113 ? -2.046 -9.774 9.097 1.00 87.56 113 TYR A CA 1
ATOM 888 C C . TYR A 1 113 ? -1.990 -8.989 7.791 1.00 87.56 113 TYR A C 1
ATOM 890 O O . TYR A 1 113 ? -2.925 -8.992 7.012 1.00 87.56 113 TYR A O 1
ATOM 898 N N . LEU A 1 114 ? -0.875 -8.325 7.527 1.00 82.62 114 LEU A N 1
ATOM 899 C CA . LEU A 1 114 ? -0.562 -7.705 6.249 1.00 82.62 114 LEU A CA 1
ATOM 900 C C . LEU A 1 114 ? 0.579 -8.485 5.615 1.00 82.62 114 LEU A C 1
ATOM 902 O O . LEU A 1 114 ? 1.650 -8.624 6.210 1.00 82.62 114 LEU A O 1
ATOM 906 N N . PHE A 1 115 ? 0.357 -8.942 4.396 1.00 87.06 115 PHE A N 1
ATOM 907 C CA . PHE A 1 115 ? 1.329 -9.623 3.568 1.00 87.06 115 PHE A CA 1
ATOM 908 C C . PHE A 1 115 ? 1.660 -8.769 2.345 1.00 87.06 115 PHE A C 1
ATOM 910 O O . PHE A 1 115 ? 0.777 -8.318 1.616 1.00 87.06 115 PHE A O 1
ATOM 917 N N . VAL A 1 116 ? 2.951 -8.529 2.126 1.00 83.56 116 VAL A N 1
ATOM 918 C CA . VAL A 1 116 ? 3.461 -7.744 1.002 1.00 83.56 116 VAL A CA 1
ATOM 919 C C . VAL A 1 116 ? 4.520 -8.549 0.277 1.00 83.56 116 VAL A C 1
ATOM 921 O O . VAL A 1 116 ? 5.538 -8.884 0.872 1.00 83.56 116 VAL A O 1
ATOM 924 N N . TRP A 1 117 ? 4.347 -8.800 -1.014 1.00 82.94 117 TRP A N 1
ATOM 925 C CA . TRP A 1 117 ? 5.383 -9.442 -1.821 1.00 82.94 117 TRP A CA 1
ATOM 926 C C . TRP A 1 117 ? 5.870 -8.536 -2.939 1.00 82.94 117 TRP A C 1
ATOM 928 O O . TRP A 1 117 ? 5.151 -7.668 -3.442 1.00 82.94 117 TRP A O 1
ATOM 938 N N . LEU A 1 118 ? 7.129 -8.751 -3.315 1.00 81.44 118 LEU A N 1
ATOM 939 C CA . LEU A 1 118 ? 7.789 -8.065 -4.416 1.00 81.44 118 LEU A CA 1
ATOM 940 C C . LEU A 1 118 ? 8.277 -9.111 -5.413 1.00 81.44 118 LEU A C 1
ATOM 942 O O . LEU A 1 118 ? 9.254 -9.822 -5.163 1.00 81.44 118 LEU A O 1
ATOM 946 N N . GLU A 1 119 ? 7.601 -9.175 -6.554 1.00 80.31 119 GLU A N 1
ATOM 947 C CA . GLU A 1 119 ? 7.973 -10.041 -7.665 1.00 80.31 119 GLU A CA 1
ATOM 948 C C . GLU A 1 119 ? 9.350 -9.647 -8.211 1.00 80.31 119 GLU A C 1
ATOM 950 O O . GLU A 1 119 ? 9.689 -8.469 -8.367 1.00 80.31 119 GLU A O 1
ATOM 955 N N . LYS A 1 120 ? 10.181 -10.654 -8.492 1.00 72.50 120 LYS A N 1
ATOM 956 C CA . LYS A 1 120 ? 11.578 -10.438 -8.905 1.00 72.50 120 LYS A CA 1
ATOM 957 C C . LYS A 1 120 ? 11.738 -10.254 -10.416 1.00 72.50 120 LYS A C 1
ATOM 959 O O . LYS A 1 120 ? 12.724 -9.657 -10.839 1.00 72.50 120 LYS A O 1
ATOM 964 N N . VAL A 1 121 ? 10.828 -10.817 -11.212 1.00 77.38 121 VAL A N 1
ATOM 965 C CA . VAL A 1 121 ? 10.956 -10.890 -12.678 1.00 77.38 121 VAL A CA 1
ATOM 966 C C . VAL A 1 121 ? 10.086 -9.839 -13.351 1.00 77.38 121 VAL A C 1
ATOM 968 O O . VAL A 1 121 ? 10.591 -9.004 -14.095 1.00 77.38 121 VAL A O 1
ATOM 971 N N . ILE A 1 122 ? 8.789 -9.848 -13.058 1.00 81.31 122 ILE A N 1
ATOM 972 C CA . ILE A 1 122 ? 7.868 -8.805 -13.501 1.00 81.31 122 ILE A CA 1
ATOM 973 C C . ILE A 1 122 ? 7.779 -7.796 -12.357 1.00 81.31 122 ILE A C 1
ATOM 975 O O . ILE A 1 122 ? 7.443 -8.212 -11.254 1.00 81.31 122 ILE A O 1
ATOM 979 N N . PRO A 1 123 ? 8.091 -6.501 -12.559 1.00 78.56 123 PRO A N 1
ATOM 980 C CA . PRO A 1 123 ? 8.000 -5.505 -11.496 1.00 78.56 123 PRO A CA 1
ATOM 981 C C . PRO A 1 123 ? 6.564 -5.407 -10.986 1.00 78.56 123 PRO A C 1
ATOM 983 O O . PRO A 1 123 ? 5.693 -4.809 -11.622 1.00 78.56 123 PRO A O 1
ATOM 986 N N . THR A 1 124 ? 6.298 -6.070 -9.867 1.00 84.31 124 THR A N 1
ATOM 987 C CA . THR A 1 124 ? 4.959 -6.211 -9.314 1.00 84.31 124 THR A CA 1
ATOM 988 C C . THR A 1 124 ? 5.039 -6.261 -7.799 1.00 84.31 124 THR A C 1
ATOM 990 O O . THR A 1 124 ? 5.875 -6.953 -7.218 1.00 84.31 124 THR A O 1
ATOM 993 N N . THR A 1 125 ? 4.163 -5.498 -7.162 1.00 87.94 125 THR A N 1
ATOM 994 C CA . THR A 1 125 ? 3.963 -5.497 -5.721 1.00 87.94 125 THR A CA 1
ATOM 995 C C . THR A 1 125 ? 2.564 -6.000 -5.441 1.00 87.94 125 THR A C 1
ATOM 997 O O . THR A 1 125 ? 1.591 -5.435 -5.942 1.00 87.94 125 THR A O 1
ATOM 1000 N N . GLY A 1 126 ? 2.458 -7.037 -4.626 1.00 88.31 126 GLY A N 1
ATOM 1001 C CA . GLY A 1 126 ? 1.194 -7.425 -4.025 1.00 88.31 126 GLY A CA 1
ATOM 1002 C C . GLY A 1 126 ? 1.141 -6.980 -2.578 1.00 88.31 126 GLY A C 1
ATOM 1003 O O . GLY A 1 126 ? 2.151 -7.029 -1.879 1.00 88.31 126 GLY A O 1
ATOM 1004 N N . ILE A 1 127 ? -0.021 -6.504 -2.151 1.00 89.62 127 ILE A N 1
ATOM 1005 C CA . ILE A 1 127 ? -0.300 -6.109 -0.772 1.00 89.62 127 ILE A CA 1
ATOM 1006 C C . ILE A 1 127 ? -1.664 -6.679 -0.435 1.00 89.62 127 ILE A C 1
ATOM 1008 O O . ILE A 1 127 ? -2.633 -6.315 -1.096 1.00 89.62 127 ILE A O 1
ATOM 1012 N N . VAL A 1 128 ? -1.747 -7.537 0.572 1.00 92.12 128 VAL A N 1
ATOM 1013 C CA . VAL A 1 128 ? -3.003 -8.131 1.034 1.00 92.12 128 VAL A CA 1
ATOM 1014 C C . VAL A 1 128 ? -3.083 -8.122 2.553 1.00 92.12 128 VAL A C 1
ATOM 1016 O O . VAL A 1 128 ? -2.100 -8.379 3.242 1.00 92.12 128 VAL A O 1
ATOM 1019 N N . VAL A 1 129 ? -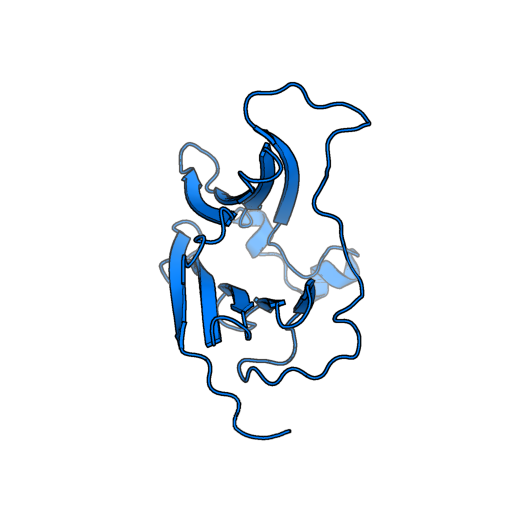4.258 -7.796 3.071 1.00 90.12 129 VAL A N 1
ATOM 1020 C CA . VAL A 1 129 ? -4.662 -8.010 4.453 1.00 90.12 129 VAL A CA 1
ATOM 1021 C C . VAL A 1 129 ? -5.306 -9.38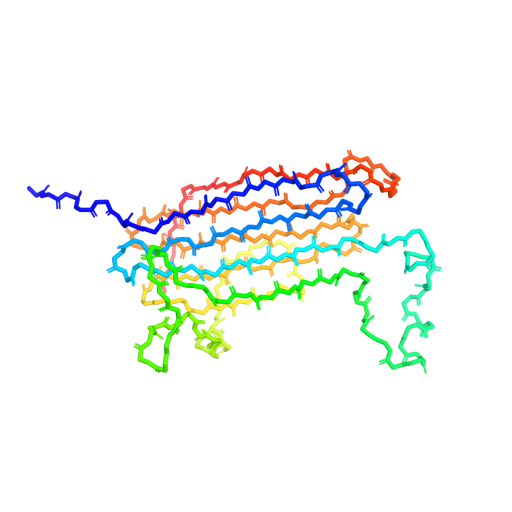2 4.534 1.00 90.12 129 VAL A C 1
ATOM 1023 O O . VAL A 1 129 ? -6.239 -9.683 3.797 1.00 90.12 129 VAL A O 1
ATOM 1026 N N . GLU A 1 130 ? -4.795 -10.194 5.436 1.00 90.50 130 GLU A N 1
ATOM 1027 C CA . GLU A 1 130 ? -5.218 -11.549 5.724 1.00 90.50 130 GLU A CA 1
ATOM 1028 C C . GLU A 1 130 ? -5.948 -11.522 7.064 1.00 90.50 130 GLU A C 1
ATOM 1030 O O . GLU A 1 130 ? -5.332 -11.338 8.115 1.00 90.50 130 GLU A O 1
ATOM 1035 N N . ASP A 1 131 ? -7.267 -11.645 6.996 1.00 89.81 131 ASP A N 1
ATOM 1036 C CA . ASP A 1 131 ? -8.189 -11.653 8.123 1.00 89.81 131 ASP A CA 1
ATOM 1037 C C . ASP A 1 131 ? -8.666 -13.090 8.353 1.00 89.81 131 ASP A C 1
ATOM 1039 O O . ASP A 1 131 ? -9.474 -13.642 7.599 1.00 89.81 131 ASP A O 1
ATOM 1043 N N . PHE A 1 132 ? -8.119 -13.729 9.378 1.00 88.31 132 PHE A N 1
ATOM 1044 C CA . PHE A 1 132 ? -8.449 -15.100 9.745 1.00 88.31 132 PHE A CA 1
ATOM 1045 C C . PHE A 1 132 ? -9.719 -15.189 10.592 1.00 88.31 132 PHE A C 1
ATOM 1047 O O . PHE A 1 132 ? -10.300 -16.266 10.655 1.00 88.31 132 PHE A O 1
ATOM 1054 N N . ASP A 1 133 ? -10.212 -14.089 11.165 1.00 88.06 133 ASP A N 1
ATOM 1055 C CA . ASP A 1 133 ? -11.528 -14.088 11.812 1.00 88.06 133 ASP A CA 1
ATOM 1056 C C . ASP A 1 133 ? -12.635 -14.090 10.750 1.00 88.06 133 ASP A C 1
ATOM 1058 O O . ASP A 1 133 ? -13.605 -14.846 10.838 1.00 88.06 133 ASP A O 1
ATOM 1062 N N . ALA A 1 134 ? -12.460 -13.305 9.685 1.00 83.62 134 ALA A N 1
ATOM 1063 C CA . ALA A 1 134 ? -13.364 -13.300 8.539 1.00 83.62 134 ALA A CA 1
ATOM 1064 C C . ALA A 1 134 ? -13.126 -14.471 7.568 1.00 83.62 134 ALA A C 1
ATOM 1066 O O . ALA A 1 134 ? -13.969 -14.725 6.704 1.00 83.62 134 ALA A O 1
ATOM 1067 N N . MET A 1 135 ? -11.992 -15.173 7.683 1.00 86.19 135 MET A N 1
ATOM 1068 C CA . MET A 1 135 ? -11.492 -16.159 6.717 1.00 86.19 135 MET A CA 1
ATOM 1069 C C . MET A 1 135 ? -11.389 -15.574 5.300 1.00 86.19 135 MET A C 1
ATOM 1071 O O . MET A 1 135 ? -11.898 -16.128 4.315 1.00 86.19 135 MET A O 1
ATOM 1075 N N . ARG A 1 136 ? -10.733 -14.416 5.194 1.00 86.94 136 ARG A N 1
ATOM 1076 C CA . ARG A 1 136 ? -10.656 -13.595 3.984 1.00 86.94 136 ARG A CA 1
ATOM 1077 C C . ARG A 1 136 ? -9.296 -12.957 3.772 1.00 86.94 136 ARG A C 1
ATOM 1079 O O . ARG A 1 136 ? -8.638 -12.547 4.716 1.00 86.94 136 ARG A O 1
ATOM 1086 N N . SER A 1 137 ? -8.952 -12.794 2.500 1.00 86.56 137 SER A N 1
ATOM 1087 C CA . SER A 1 137 ? -7.861 -11.934 2.054 1.00 86.56 137 SER A CA 1
ATOM 1088 C C . SER A 1 137 ? -8.431 -10.762 1.263 1.00 86.56 137 SER A C 1
ATOM 1090 O O . SER A 1 137 ? -9.320 -10.959 0.426 1.00 86.56 137 SER A O 1
ATOM 1092 N N . TYR A 1 138 ? -7.908 -9.563 1.498 1.00 86.06 138 TYR A N 1
ATOM 1093 C CA . TYR A 1 138 ? -8.276 -8.339 0.791 1.00 86.06 138 TYR A CA 1
ATOM 1094 C C . TYR A 1 138 ? -7.041 -7.527 0.452 1.00 86.06 138 TYR A C 1
ATOM 1096 O O . TYR A 1 138 ? -6.254 -7.183 1.326 1.00 86.06 138 TYR A O 1
ATOM 1104 N N . GLY A 1 139 ? -6.879 -7.140 -0.802 1.00 87.69 139 GLY A N 1
ATOM 1105 C CA . GLY A 1 139 ? -5.721 -6.361 -1.181 1.00 87.69 139 GLY A CA 1
ATOM 1106 C C . GLY A 1 139 ? -5.690 -5.971 -2.637 1.00 87.69 139 GLY A C 1
ATOM 1107 O O . GLY A 1 139 ? -6.721 -5.818 -3.289 1.00 87.69 139 GLY A O 1
ATOM 1108 N N . LYS A 1 140 ? -4.479 -5.776 -3.145 1.00 83.56 140 LYS A N 1
ATOM 1109 C CA . LYS A 1 140 ? -4.244 -5.342 -4.515 1.00 83.56 140 LYS A CA 1
ATOM 1110 C C . LYS A 1 140 ? -2.908 -5.812 -5.046 1.00 83.56 140 LYS A C 1
ATOM 1112 O O . LYS A 1 140 ? -1.953 -6.048 -4.303 1.00 83.56 140 LYS A O 1
ATOM 1117 N N . THR A 1 141 ? -2.839 -5.849 -6.365 1.00 88.50 141 THR A N 1
ATOM 1118 C CA . THR A 1 141 ? -1.596 -6.011 -7.104 1.00 88.50 141 THR A CA 1
ATOM 1119 C C . THR A 1 141 ? -1.334 -4.760 -7.922 1.00 88.50 141 THR A C 1
ATOM 1121 O O . THR A 1 141 ? -2.235 -4.210 -8.553 1.00 88.50 141 THR A O 1
ATOM 1124 N N . TYR A 1 142 ? -0.081 -4.318 -7.908 1.00 85.75 142 TYR A N 1
ATOM 1125 C CA . TYR A 1 142 ? 0.392 -3.145 -8.619 1.00 85.75 142 TYR A CA 1
ATOM 1126 C C . TYR A 1 142 ? 1.604 -3.480 -9.470 1.00 85.75 142 TYR A C 1
ATOM 1128 O O . TYR A 1 142 ? 2.565 -4.055 -8.970 1.00 85.75 142 TYR A O 1
ATOM 1136 N N . GLY A 1 143 ? 1.588 -3.076 -10.734 1.00 87.75 143 GLY A N 1
ATOM 1137 C CA . GLY A 1 143 ? 2.698 -3.288 -11.657 1.00 87.75 143 GLY A CA 1
ATOM 1138 C C . GLY A 1 143 ? 2.552 -2.448 -12.917 1.00 87.75 143 GLY A C 1
ATOM 1139 O O . GLY A 1 143 ? 1.668 -1.597 -13.015 1.00 87.75 143 GLY A O 1
ATOM 1140 N N . TYR A 1 144 ? 3.411 -2.674 -13.906 1.00 81.75 144 TYR A N 1
ATOM 1141 C CA . TYR A 1 144 ? 3.215 -2.080 -15.230 1.00 81.75 144 TYR A CA 1
ATOM 1142 C C . TYR A 1 144 ? 2.107 -2.819 -15.992 1.00 81.75 144 TYR A C 1
ATOM 1144 O O . TYR A 1 144 ? 1.976 -4.035 -15.889 1.00 81.75 144 TYR A O 1
ATOM 1152 N N . TYR A 1 145 ? 1.302 -2.083 -16.764 1.00 72.62 145 TYR A N 1
ATOM 1153 C CA . TYR A 1 145 ? 0.222 -2.651 -17.583 1.00 72.62 145 TYR A CA 1
ATOM 1154 C C . TYR A 1 145 ? 0.752 -3.537 -18.720 1.00 72.62 145 TYR A C 1
ATOM 1156 O O . TYR A 1 145 ? 0.063 -4.437 -19.185 1.00 72.62 145 TYR A O 1
ATOM 1164 N N . GLY A 1 146 ? 1.975 -3.276 -19.179 1.00 75.19 146 GLY A N 1
ATOM 1165 C CA . GLY A 1 146 ? 2.633 -4.056 -20.218 1.00 75.19 146 GLY A CA 1
ATOM 1166 C C . GLY A 1 146 ? 4.131 -4.158 -19.971 1.00 75.19 146 GLY A C 1
ATOM 1167 O O . GLY A 1 146 ? 4.629 -3.811 -18.903 1.00 75.19 146 GLY A O 1
ATOM 1168 N N . TYR A 1 147 ? 4.863 -4.606 -20.986 1.00 78.00 147 TYR A N 1
ATOM 1169 C CA . TYR A 1 147 ? 6.304 -4.872 -20.889 1.00 78.00 147 TYR A CA 1
ATOM 1170 C C . TYR A 1 147 ? 7.184 -3.615 -20.822 1.00 78.00 147 TYR A C 1
ATOM 1172 O O . TYR A 1 147 ? 8.391 -3.716 -20.622 1.00 78.00 147 TYR A O 1
ATOM 1180 N N . THR A 1 148 ? 6.601 -2.430 -21.001 1.00 73.19 148 THR A N 1
ATOM 1181 C CA . THR A 1 148 ? 7.307 -1.147 -20.954 1.00 73.19 148 THR A CA 1
ATOM 1182 C C . THR A 1 148 ? 6.927 -0.359 -19.712 1.00 73.19 148 THR A C 1
ATOM 1184 O O . THR A 1 148 ? 5.771 -0.366 -19.286 1.00 73.19 148 THR A O 1
ATOM 1187 N N . THR A 1 149 ? 7.878 0.409 -19.185 1.00 71.94 149 THR A N 1
ATOM 1188 C CA . THR A 1 149 ? 7.607 1.367 -18.111 1.00 71.94 149 THR A CA 1
ATOM 1189 C C . THR A 1 149 ? 6.658 2.473 -18.588 1.00 71.94 149 THR A C 1
ATOM 1191 O O . THR A 1 149 ? 6.623 2.818 -19.771 1.00 71.94 149 THR A O 1
ATOM 1194 N N . GLY A 1 150 ? 5.869 3.032 -17.668 1.00 80.69 150 GLY A N 1
ATOM 1195 C CA . GLY A 1 150 ? 4.957 4.146 -17.943 1.00 80.69 150 GLY A CA 1
ATOM 1196 C C . GLY A 1 150 ? 3.531 3.850 -17.501 1.00 80.69 150 GLY A C 1
ATOM 1197 O O . GLY A 1 150 ? 3.121 4.277 -16.426 1.00 80.69 150 GLY A O 1
ATOM 1198 N N . ARG A 1 151 ? 2.765 3.110 -18.311 1.00 74.12 151 ARG A N 1
ATOM 1199 C CA . ARG A 1 151 ? 1.382 2.764 -17.956 1.00 74.12 151 ARG A CA 1
ATOM 1200 C C . ARG A 1 151 ? 1.374 1.715 -16.849 1.00 74.12 151 ARG A C 1
ATOM 1202 O O . ARG A 1 151 ? 1.981 0.656 -16.992 1.00 74.12 151 ARG A O 1
ATOM 1209 N N . VAL A 1 152 ? 0.652 1.996 -15.772 1.00 81.25 152 VAL A N 1
ATOM 1210 C CA . VAL A 1 152 ? 0.551 1.118 -14.601 1.00 81.25 152 VAL A CA 1
ATOM 1211 C C . VAL A 1 152 ? -0.791 0.401 -14.567 1.00 81.25 152 VAL A C 1
ATOM 1213 O O . VAL A 1 152 ? -1.780 0.890 -15.112 1.00 81.25 152 VAL A O 1
ATOM 1216 N N . SER A 1 153 ? -0.808 -0.762 -13.932 1.00 80.31 153 SER A N 1
ATOM 1217 C CA . SER A 1 153 ? -2.001 -1.517 -13.585 1.00 80.31 153 SER A CA 1
ATOM 1218 C C . SER A 1 153 ? -2.073 -1.623 -12.070 1.00 80.31 153 SER A C 1
ATOM 1220 O O . SER A 1 153 ? -1.074 -1.923 -11.416 1.00 80.31 153 SER A O 1
ATOM 1222 N N . ASN A 1 154 ? -3.251 -1.348 -11.526 1.00 79.50 154 ASN A N 1
ATOM 1223 C CA . ASN A 1 154 ? -3.564 -1.534 -10.123 1.00 79.50 154 ASN A CA 1
ATOM 1224 C C . ASN A 1 154 ? -4.951 -2.149 -10.062 1.00 79.50 154 ASN A C 1
ATOM 1226 O O . ASN A 1 154 ? -5.894 -1.568 -10.599 1.00 79.50 154 ASN A O 1
ATOM 1230 N N . PHE A 1 155 ? -5.066 -3.330 -9.477 1.00 73.88 155 PHE A N 1
ATOM 1231 C CA . PHE A 1 155 ? -6.343 -4.022 -9.429 1.00 73.88 155 PHE A CA 1
ATOM 1232 C C . PHE A 1 155 ? -6.520 -4.728 -8.090 1.00 73.88 155 PHE A C 1
ATOM 1234 O O . PHE A 1 155 ? -5.539 -5.236 -7.530 1.00 73.88 155 PHE A O 1
ATOM 1241 N N . PRO A 1 156 ? -7.756 -4.735 -7.561 1.00 75.38 156 PRO A N 1
ATOM 1242 C CA . PRO A 1 156 ? -8.051 -5.393 -6.308 1.00 75.38 156 PRO A CA 1
ATOM 1243 C C . PRO A 1 156 ? -7.925 -6.903 -6.478 1.00 75.38 156 PRO A C 1
ATOM 1245 O O . PRO A 1 156 ? -8.266 -7.471 -7.517 1.00 75.38 156 PRO A O 1
ATOM 1248 N N . ILE A 1 157 ? -7.456 -7.546 -5.423 1.00 83.38 157 ILE A N 1
ATOM 1249 C CA . ILE A 1 157 ? -7.420 -8.994 -5.286 1.00 83.38 157 ILE A CA 1
ATOM 1250 C C . ILE A 1 157 ? -7.969 -9.359 -3.915 1.00 83.38 157 ILE A C 1
ATOM 1252 O O . ILE A 1 157 ? -7.896 -8.587 -2.963 1.00 83.38 157 ILE A O 1
ATOM 1256 N N . GLY A 1 158 ? -8.532 -10.547 -3.816 1.00 79.00 158 GLY A N 1
ATOM 1257 C CA . GLY A 1 158 ? -9.018 -11.072 -2.558 1.00 79.00 158 GLY A CA 1
ATOM 1258 C C . GLY A 1 158 ? -9.367 -12.536 -2.710 1.00 79.00 158 GLY A C 1
ATOM 1259 O O . GLY A 1 158 ? -9.504 -13.048 -3.825 1.00 79.00 158 GLY A O 1
ATOM 1260 N N . SER A 1 159 ? -9.482 -13.226 -1.589 1.00 80.50 159 SER A N 1
ATOM 1261 C CA . SER A 1 159 ? -9.749 -14.659 -1.584 1.00 80.50 159 SER A CA 1
ATOM 1262 C C . SER A 1 159 ? -10.515 -15.084 -0.336 1.00 80.50 159 SER A C 1
ATOM 1264 O O . SER A 1 159 ? -10.638 -14.345 0.643 1.00 80.50 159 SER A O 1
ATOM 1266 N N . TYR A 1 160 ? -11.087 -16.285 -0.398 1.00 79.19 160 TYR A N 1
ATOM 1267 C CA . TYR A 1 160 ? -11.482 -17.020 0.799 1.00 79.19 160 TYR A CA 1
ATOM 1268 C C . TYR A 1 160 ? -10.229 -17.665 1.390 1.00 79.19 160 TYR A C 1
ATOM 1270 O O . TYR A 1 160 ? -9.472 -18.312 0.664 1.00 79.19 160 TYR A O 1
ATOM 1278 N N . VAL A 1 161 ? -10.046 -17.532 2.697 1.00 80.56 161 VAL A N 1
ATOM 1279 C CA . VAL A 1 161 ? -8.979 -18.208 3.433 1.00 80.56 161 VAL A CA 1
ATOM 1280 C C . VAL A 1 161 ? -9.530 -19.521 3.978 1.00 80.56 161 VAL A C 1
ATOM 1282 O O . VAL A 1 161 ? -10.679 -19.610 4.407 1.00 80.56 161 VAL A O 1
ATOM 1285 N N . LYS A 1 162 ? -8.708 -20.569 3.961 1.00 77.06 162 LYS A N 1
ATOM 1286 C CA . LYS A 1 162 ? -8.984 -21.833 4.646 1.00 77.06 162 LYS A CA 1
ATOM 1287 C C . LYS A 1 162 ? -7.716 -22.286 5.359 1.00 77.06 162 LYS A C 1
ATOM 1289 O O . LYS A 1 162 ? -6.709 -22.538 4.702 1.00 77.06 162 LYS A O 1
ATOM 1294 N N . ILE A 1 163 ? -7.783 -22.414 6.681 1.00 77.75 163 ILE A N 1
ATOM 1295 C CA . ILE A 1 163 ? -6.710 -22.998 7.491 1.00 77.75 163 ILE A CA 1
ATOM 1296 C C . ILE A 1 163 ? -6.806 -24.521 7.347 1.00 77.75 163 ILE A C 1
ATOM 1298 O O . ILE A 1 163 ? -7.892 -25.092 7.460 1.00 77.75 163 ILE A O 1
ATOM 1302 N N . LEU A 1 164 ? -5.695 -25.174 7.006 1.00 74.06 164 LEU A N 1
ATOM 1303 C CA . LEU A 1 164 ? -5.668 -26.610 6.698 1.00 74.06 164 LEU A CA 1
ATOM 1304 C C . LEU A 1 164 ? -5.052 -27.460 7.819 1.00 74.06 164 LEU A C 1
ATOM 1306 O O . LEU A 1 164 ? -5.273 -28.669 7.831 1.00 74.06 164 LEU A O 1
ATOM 1310 N N . ASN A 1 165 ? -4.288 -26.854 8.731 1.00 70.12 165 ASN A N 1
ATOM 1311 C CA . ASN A 1 165 ? -3.643 -27.500 9.875 1.00 70.12 165 ASN A CA 1
ATOM 1312 C C . ASN A 1 165 ? -3.208 -26.469 10.934 1.00 70.12 165 ASN A C 1
ATOM 1314 O O . ASN A 1 165 ? -3.083 -25.283 10.623 1.00 70.12 165 ASN A O 1
ATOM 1318 N N . GLU A 1 166 ? -2.970 -26.960 12.154 1.00 53.03 166 GLU A N 1
ATOM 1319 C CA . GLU A 1 166 ? -2.357 -26.253 13.290 1.00 53.03 166 GLU A CA 1
ATOM 1320 C C . GLU A 1 166 ? -1.189 -27.074 13.849 1.00 53.03 166 GLU A C 1
ATOM 1322 O O . GLU A 1 166 ? -1.312 -28.324 13.878 1.00 53.03 166 GLU A O 1
#